Protein AF-A0A1G1WJZ8-F1 (afdb_monomer_lite)

Foldseek 3Di:
DDDPCVVDDLVDDAAAEDQDADPVNCVSCVVSVNNVSYDHDDCVVPVCVVVVDVVCPPPDD

pLDDT: mean 92.67, std 8.34, range [57.25, 98.19]

Radius of gyration: 12.68 Å; chains: 1; bounding box: 28×31×28 Å

Secondary structure (DSSP, 8-state):
---GGGG--TTS---EEES---HHHHHHHHHTT-GGGEEE--TTT-TTHHHHHHHHTTT--

Structure (mmCIF, N/CA/C/O backbone):
data_AF-A0A1G1WJZ8-F1
#
_entry.id   AF-A0A1G1WJZ8-F1
#
loop_
_atom_site.group_PDB
_atom_site.id
_atom_site.type_symbol
_atom_site.label_atom_id
_atom_site.label_alt_id
_atom_site.label_comp_id
_atom_site.label_asym_id
_atom_site.label_entity_id
_atom_site.label_seq_id
_atom_site.pdbx_PDB_ins_code
_atom_site.Cartn_x
_atom_site.Cartn_y
_atom_site.Cartn_z
_atom_site.occupancy
_atom_site.B_iso_or_equiv
_atom_site.auth_seq_id
_atom_site.auth_comp_id
_atom_site.auth_asym_id
_atom_site.auth_atom_id
_atom_site.pdbx_PDB_model_num
ATOM 1 N N . MET A 1 1 ? -4.898 16.174 -11.282 1.00 68.31 1 MET A N 1
ATOM 2 C CA . MET A 1 1 ? -4.422 14.871 -10.779 1.00 68.31 1 MET A CA 1
ATOM 3 C C . MET A 1 1 ? -5.378 14.487 -9.669 1.00 68.31 1 MET A C 1
ATOM 5 O O . MET A 1 1 ? -5.668 15.358 -8.862 1.00 68.31 1 MET A O 1
ATOM 9 N N . THR A 1 2 ? -5.943 13.287 -9.707 1.00 84.31 2 THR A N 1
ATOM 10 C CA . THR A 1 2 ? -6.883 12.797 -8.686 1.00 84.31 2 THR A CA 1
ATOM 11 C C . THR A 1 2 ? -6.121 11.870 -7.756 1.00 84.31 2 THR A C 1
ATOM 13 O O . THR A 1 2 ? -5.267 11.122 -8.242 1.00 84.31 2 THR A O 1
ATOM 16 N N . SER A 1 3 ? -6.382 11.940 -6.453 1.00 93.69 3 SER A N 1
ATOM 17 C CA . SER A 1 3 ? -5.667 11.112 -5.486 1.00 93.69 3 SER A CA 1
ATOM 18 C C . SER A 1 3 ? -6.215 9.689 -5.455 1.00 93.69 3 SER A C 1
ATOM 20 O O . SER A 1 3 ? -7.432 9.503 -5.442 1.00 93.69 3 SER A O 1
ATOM 22 N N . LYS A 1 4 ? -5.348 8.666 -5.390 1.00 95.25 4 LYS A N 1
ATOM 23 C CA . LYS A 1 4 ? -5.810 7.273 -5.233 1.00 95.25 4 LYS A CA 1
ATOM 24 C C . LYS A 1 4 ? -6.481 7.055 -3.871 1.00 95.25 4 LYS A C 1
ATOM 26 O O . LYS A 1 4 ? -7.369 6.211 -3.757 1.00 95.25 4 LYS A O 1
ATOM 31 N N . THR A 1 5 ? -6.118 7.852 -2.862 1.00 96.19 5 THR A N 1
ATOM 32 C CA . THR A 1 5 ? -6.726 7.814 -1.520 1.00 96.19 5 THR A CA 1
ATOM 33 C C . THR A 1 5 ? -8.214 8.157 -1.518 1.00 96.19 5 THR A C 1
ATOM 35 O O . THR A 1 5 ? -8.924 7.696 -0.631 1.00 96.19 5 THR A O 1
ATOM 38 N N . GLU A 1 6 ? -8.722 8.886 -2.519 1.00 95.81 6 GLU A N 1
ATOM 39 C CA . GLU A 1 6 ? -10.154 9.208 -2.639 1.00 95.81 6 GLU A CA 1
ATOM 40 C C . GLU A 1 6 ? -11.029 7.961 -2.854 1.00 95.81 6 GLU A C 1
ATOM 42 O O . GLU A 1 6 ? -12.220 7.983 -2.552 1.00 95.81 6 GLU A O 1
ATOM 47 N N . ALA A 1 7 ? -10.449 6.866 -3.358 1.00 95.25 7 ALA A N 1
ATOM 48 C CA . ALA A 1 7 ? -11.147 5.600 -3.570 1.00 95.25 7 ALA A CA 1
ATOM 49 C C . ALA A 1 7 ? -11.115 4.666 -2.344 1.00 95.25 7 ALA A C 1
ATOM 51 O O . ALA A 1 7 ? -11.720 3.593 -2.378 1.00 95.25 7 ALA A O 1
ATOM 52 N N . ILE A 1 8 ? -10.396 5.034 -1.280 1.00 96.38 8 ILE A N 1
ATOM 53 C CA . ILE A 1 8 ? -10.221 4.196 -0.092 1.00 96.38 8 ILE A CA 1
ATOM 54 C C . ILE A 1 8 ? -11.373 4.436 0.889 1.00 96.38 8 ILE A C 1
ATOM 56 O O . ILE A 1 8 ? -11.603 5.556 1.344 1.00 96.38 8 ILE A O 1
ATOM 60 N N . ASP A 1 9 ? -12.054 3.360 1.286 1.00 97.56 9 ASP A N 1
ATOM 61 C CA . ASP A 1 9 ? -12.932 3.380 2.456 1.00 97.56 9 ASP A CA 1
ATOM 62 C C . ASP A 1 9 ? -12.098 3.286 3.744 1.00 97.56 9 ASP A C 1
ATOM 64 O O . ASP A 1 9 ? -11.720 2.203 4.190 1.00 97.56 9 ASP A O 1
ATOM 68 N N . PHE A 1 10 ? -11.832 4.436 4.365 1.00 96.94 10 PHE A N 1
ATOM 69 C CA . PHE A 1 10 ? -11.096 4.519 5.630 1.00 96.94 10 PHE A CA 1
ATOM 70 C C . PHE A 1 10 ? -11.872 3.994 6.849 1.00 96.94 10 PHE A C 1
ATOM 72 O O . PHE A 1 10 ? -11.289 3.884 7.929 1.00 96.94 10 PHE A O 1
ATOM 79 N N . SER A 1 11 ? -13.166 3.678 6.714 1.00 96.44 11 SER A N 1
ATOM 80 C CA . SER A 1 11 ? -13.975 3.135 7.814 1.00 96.44 11 SER A CA 1
ATOM 81 C C . SER A 1 11 ? -13.835 1.618 7.989 1.00 96.44 11 SER A C 1
ATOM 83 O O . SER A 1 11 ? -14.181 1.089 9.047 1.00 96.44 11 SER A O 1
ATOM 85 N N . SER A 1 12 ? -13.270 0.932 6.994 1.00 95.25 12 SER A 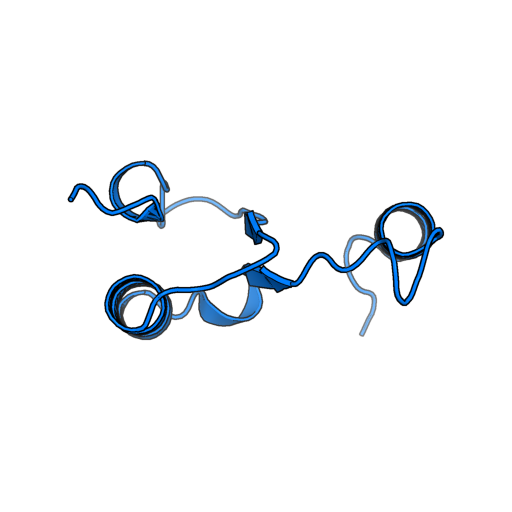N 1
ATOM 86 C CA . SER A 1 12 ? -13.082 -0.520 6.977 1.00 95.25 12 SER A CA 1
ATOM 87 C C . SER A 1 12 ? -11.590 -0.894 6.979 1.00 95.25 12 SER A C 1
ATOM 89 O O . SER A 1 12 ? -10.765 -0.140 6.466 1.00 95.25 12 SER A O 1
ATOM 91 N N . PRO A 1 13 ? -11.185 -2.057 7.530 1.00 92.69 13 PRO A N 1
ATOM 92 C CA . PRO A 1 13 ? -9.808 -2.535 7.400 1.00 92.69 13 PRO A CA 1
ATOM 93 C C . PRO A 1 13 ? -9.411 -2.734 5.931 1.00 92.69 13 PRO A C 1
ATOM 95 O O . PRO A 1 13 ? -10.153 -3.350 5.168 1.00 92.69 13 PRO A O 1
ATOM 98 N N . PHE A 1 14 ? -8.217 -2.276 5.550 1.00 94.69 14 PHE A N 1
ATOM 99 C CA . PHE A 1 14 ? -7.694 -2.426 4.190 1.00 94.69 14 PHE A CA 1
ATOM 100 C C . PHE A 1 14 ? -6.173 -2.610 4.173 1.00 94.69 14 PHE A C 1
ATOM 102 O O . PHE A 1 14 ? -5.478 -2.265 5.130 1.00 94.69 14 PHE A O 1
ATOM 109 N N . LEU A 1 15 ? -5.667 -3.124 3.052 1.00 94.19 15 LEU A N 1
ATOM 110 C CA . LEU A 1 15 ? -4.264 -3.037 2.655 1.00 94.19 15 LEU A CA 1
ATOM 111 C C . LEU A 1 15 ? -4.197 -2.273 1.336 1.00 94.19 15 LEU A C 1
ATOM 113 O O . LEU A 1 15 ? -4.999 -2.532 0.438 1.00 94.19 15 LEU A O 1
ATOM 117 N N . TRP A 1 16 ? -3.241 -1.359 1.215 1.00 95.31 16 TRP A N 1
ATOM 118 C CA . TRP A 1 16 ? -2.987 -0.624 -0.017 1.00 95.31 16 TRP A CA 1
ATOM 119 C C . TRP A 1 16 ? -1.587 -0.942 -0.529 1.00 95.31 16 TRP A C 1
ATOM 121 O O . TRP A 1 16 ? -0.591 -0.525 0.052 1.00 95.31 16 TRP A O 1
ATOM 131 N N . PHE A 1 17 ? -1.529 -1.692 -1.623 1.00 94.75 17 PHE A N 1
ATOM 132 C CA . PHE A 1 17 ? -0.294 -2.034 -2.314 1.00 94.75 17 PHE A CA 1
ATOM 133 C C . PHE A 1 17 ? 0.012 -0.979 -3.374 1.00 94.75 17 PHE A C 1
ATOM 135 O O . PHE A 1 17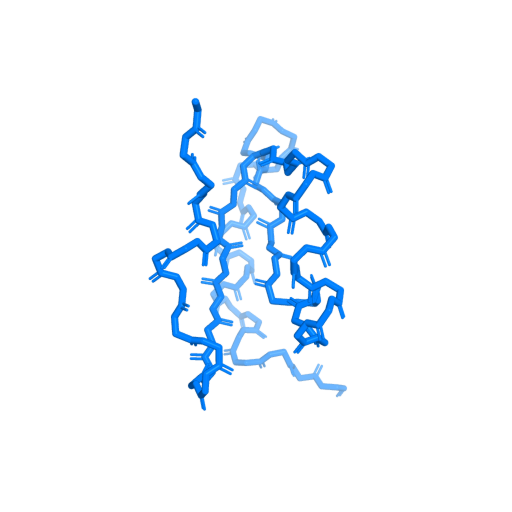 ? -0.806 -0.766 -4.268 1.00 94.75 17 PHE A O 1
ATOM 142 N N . ASP A 1 18 ? 1.176 -0.345 -3.281 1.00 95.31 18 ASP A N 1
ATOM 143 C CA . ASP A 1 18 ? 1.646 0.621 -4.276 1.00 95.31 18 ASP A CA 1
ATOM 144 C C . ASP A 1 18 ? 3.175 0.623 -4.321 1.00 95.31 18 ASP A C 1
ATOM 146 O O . ASP A 1 18 ? 3.822 0.401 -3.298 1.00 95.31 18 ASP A O 1
ATOM 150 N N . ASP A 1 19 ? 3.765 0.874 -5.481 1.00 94.75 19 ASP A N 1
ATOM 151 C CA . ASP A 1 19 ? 5.221 1.011 -5.630 1.00 94.75 19 ASP A CA 1
ATOM 152 C C . ASP A 1 19 ? 5.705 2.419 -5.256 1.00 94.75 19 ASP A C 1
ATOM 154 O O . ASP A 1 19 ? 6.869 2.618 -4.899 1.00 94.75 19 ASP A O 1
ATOM 158 N N . TYR A 1 20 ? 4.796 3.393 -5.273 1.00 94.81 20 TYR A N 1
ATOM 159 C CA . TYR A 1 20 ? 5.088 4.779 -4.959 1.00 94.81 20 TYR A CA 1
ATOM 160 C C . TYR A 1 20 ? 3.931 5.457 -4.218 1.00 94.81 20 TYR A C 1
ATOM 162 O O . TYR A 1 20 ? 2.761 5.241 -4.526 1.00 94.81 20 TYR A O 1
ATOM 170 N N . LEU A 1 21 ? 4.272 6.317 -3.255 1.00 95.44 21 LEU A N 1
ATOM 171 C CA . LEU A 1 21 ? 3.324 7.104 -2.467 1.00 95.44 21 LEU A CA 1
ATOM 172 C C . LEU A 1 21 ? 3.634 8.588 -2.650 1.00 95.44 21 LEU A C 1
ATOM 174 O O . LEU A 1 21 ? 4.694 9.052 -2.221 1.00 95.44 21 LEU A O 1
ATOM 178 N N . PHE A 1 22 ? 2.720 9.331 -3.275 1.00 96.19 22 PHE A N 1
ATOM 179 C CA . PHE A 1 22 ? 2.875 10.780 -3.404 1.00 96.19 22 PHE A CA 1
ATOM 180 C C . PHE A 1 22 ? 2.717 11.477 -2.044 1.00 96.19 22 PHE A C 1
ATOM 182 O O . PHE A 1 22 ? 2.030 10.983 -1.150 1.00 96.19 22 PHE A O 1
ATOM 189 N N . ASP A 1 23 ? 3.300 12.670 -1.888 1.00 96.75 23 ASP A N 1
ATOM 190 C CA . ASP A 1 23 ? 3.255 13.406 -0.615 1.00 96.75 23 ASP A CA 1
ATOM 191 C C . ASP A 1 23 ? 1.820 13.703 -0.148 1.00 96.75 23 ASP A C 1
ATOM 193 O O . ASP A 1 23 ? 1.496 13.494 1.019 1.00 96.75 23 ASP A O 1
ATOM 197 N N . PHE A 1 24 ? 0.928 14.101 -1.061 1.00 96.38 24 PHE A N 1
ATOM 198 C CA . PHE A 1 24 ? -0.475 14.367 -0.723 1.00 96.38 24 PHE A CA 1
ATOM 199 C C . PHE A 1 24 ? -1.239 13.090 -0.320 1.00 96.38 24 PHE A C 1
ATOM 201 O O . PHE A 1 24 ? -2.080 13.126 0.573 1.00 96.38 24 PHE A O 1
ATOM 208 N N . GLU A 1 25 ? -0.909 11.937 -0.911 1.00 97.50 25 GLU A N 1
ATOM 209 C CA . GLU A 1 25 ? -1.476 10.643 -0.511 1.00 97.50 25 GLU A CA 1
ATOM 210 C C . GLU A 1 25 ? -0.976 10.224 0.875 1.00 97.50 25 GLU A C 1
ATOM 212 O O . GLU A 1 25 ? -1.737 9.721 1.704 1.00 97.50 25 GLU A O 1
ATOM 217 N N . LYS A 1 26 ? 0.309 10.465 1.153 1.00 97.44 26 LYS A N 1
ATOM 218 C CA . LYS A 1 26 ? 0.909 10.224 2.465 1.00 97.44 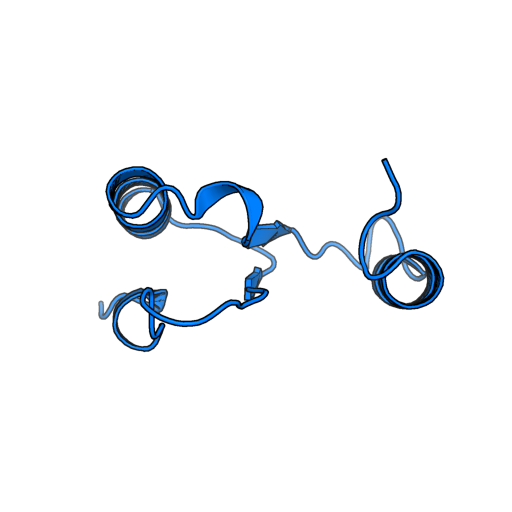26 LYS A CA 1
ATOM 219 C C . LYS A 1 26 ? 0.246 11.072 3.546 1.00 97.44 26 LYS A C 1
ATOM 221 O O . LYS A 1 26 ? -0.043 10.554 4.626 1.00 97.44 26 LYS A O 1
ATOM 226 N N . GLU A 1 27 ? -0.001 12.349 3.270 1.00 97.75 27 GLU A N 1
ATOM 227 C CA . GLU A 1 27 ? -0.722 13.250 4.173 1.00 97.75 27 GLU A CA 1
ATOM 228 C C . GLU A 1 27 ? -2.143 12.744 4.459 1.00 97.75 27 GLU A C 1
ATOM 230 O O . GLU A 1 27 ? -2.545 12.683 5.625 1.00 97.75 27 GLU A O 1
ATOM 235 N N . ASP A 1 28 ? -2.869 12.288 3.436 1.00 97.31 28 ASP A N 1
ATOM 236 C CA . ASP A 1 28 ? -4.200 11.693 3.592 1.00 97.31 28 ASP A CA 1
ATOM 237 C C . ASP A 1 28 ? -4.182 10.420 4.449 1.00 97.31 28 ASP A C 1
ATOM 239 O 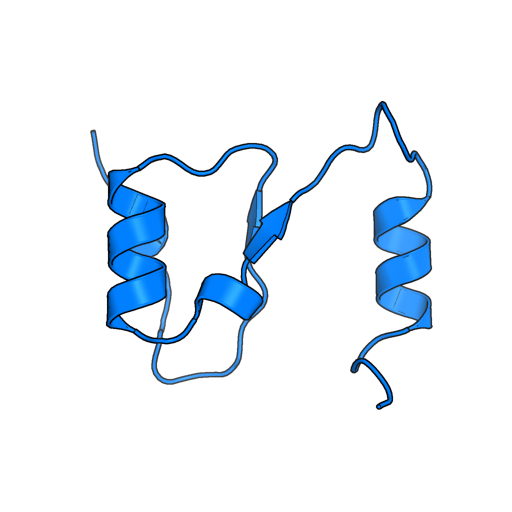O . ASP A 1 28 ? -5.019 10.261 5.344 1.00 97.31 28 ASP A O 1
ATOM 243 N N . LEU A 1 29 ? -3.217 9.519 4.238 1.00 97.94 29 LEU A N 1
ATOM 244 C CA . LEU A 1 29 ? -3.066 8.323 5.072 1.00 97.94 29 LEU A CA 1
ATOM 245 C C . LEU A 1 29 ? -2.756 8.668 6.529 1.00 97.94 29 LEU A C 1
ATOM 247 O O . LEU A 1 29 ? -3.298 8.037 7.439 1.00 97.94 29 LEU A O 1
ATOM 251 N N . ILE A 1 30 ? -1.894 9.659 6.770 1.00 98.19 30 ILE A N 1
ATOM 252 C CA . ILE A 1 30 ? -1.558 10.127 8.122 1.00 98.19 30 ILE A CA 1
ATOM 253 C C . ILE A 1 30 ? -2.795 10.719 8.798 1.00 98.19 30 ILE A C 1
ATOM 255 O O . ILE A 1 30 ? -3.082 10.372 9.945 1.00 98.19 30 ILE A O 1
ATOM 259 N N . LYS A 1 31 ? -3.560 11.550 8.082 1.00 98.06 31 LYS A N 1
ATOM 260 C CA . LYS A 1 31 ? -4.798 12.170 8.576 1.00 98.06 31 LYS A CA 1
ATOM 261 C C . LYS A 1 31 ? -5.823 11.138 9.054 1.00 98.06 31 LYS A C 1
ATOM 263 O O . LYS A 1 31 ? -6.519 11.393 10.034 1.00 98.06 31 LYS A O 1
ATOM 268 N N . HIS A 1 32 ? -5.887 9.975 8.407 1.00 97.62 32 HIS A N 1
ATOM 269 C CA . HIS A 1 32 ? -6.785 8.877 8.780 1.00 97.62 32 HIS A CA 1
ATOM 270 C C . HIS A 1 32 ? -6.128 7.811 9.679 1.00 97.62 32 HIS A C 1
ATOM 272 O O . HIS A 1 32 ? -6.752 6.797 9.983 1.00 97.62 32 HIS A O 1
ATOM 278 N N . GLY A 1 33 ? -4.874 7.998 10.112 1.00 97.19 33 GLY A N 1
ATOM 279 C CA . GLY A 1 33 ? -4.152 7.021 10.941 1.00 97.19 33 GLY A CA 1
ATOM 280 C C . GLY A 1 33 ? -3.860 5.689 10.233 1.00 97.19 33 GLY A C 1
ATOM 281 O O . GLY A 1 33 ? -3.638 4.669 10.888 1.00 97.19 33 GLY A O 1
ATOM 282 N N . ALA A 1 34 ? -3.856 5.691 8.901 1.00 97.44 34 ALA A N 1
ATOM 283 C CA . ALA A 1 34 ? -3.814 4.506 8.052 1.00 97.44 34 ALA A CA 1
ATOM 284 C C . ALA A 1 34 ? -2.473 4.315 7.323 1.00 97.44 34 ALA A C 1
ATOM 286 O O . ALA A 1 34 ? -2.369 3.462 6.449 1.00 97.44 34 ALA A O 1
ATOM 287 N N . LEU A 1 35 ? -1.419 5.061 7.684 1.00 97.31 35 LEU A N 1
ATOM 288 C CA . LEU A 1 35 ? -0.105 4.936 7.032 1.00 97.31 35 LEU A CA 1
ATOM 289 C C . LEU A 1 35 ? 0.452 3.502 7.085 1.00 97.31 35 LEU A C 1
ATOM 291 O O . LEU A 1 35 ? 1.062 3.044 6.129 1.00 97.31 35 LEU A O 1
ATOM 295 N N . LYS A 1 36 ? 0.184 2.766 8.170 1.00 94.44 36 LYS A N 1
ATOM 296 C CA . LYS A 1 36 ? 0.578 1.353 8.327 1.00 94.44 36 LYS A CA 1
ATOM 297 C C . LYS A 1 36 ? -0.135 0.393 7.363 1.00 94.44 36 LYS A C 1
ATOM 299 O O . LYS A 1 36 ? 0.270 -0.759 7.256 1.00 94.44 36 LYS A O 1
ATOM 304 N N . ASN A 1 37 ? -1.224 0.834 6.735 1.00 95.00 37 ASN A N 1
ATOM 305 C CA . ASN A 1 37 ? -1.993 0.039 5.784 1.00 95.00 37 ASN A CA 1
ATOM 306 C C . ASN A 1 37 ? -1.373 0.106 4.380 1.00 95.00 37 ASN A C 1
ATOM 308 O O . ASN A 1 37 ? -1.704 -0.732 3.542 1.00 95.00 37 ASN A O 1
ATOM 312 N N . TRP A 1 38 ? -0.491 1.080 4.120 1.00 96.06 38 TRP A N 1
ATOM 313 C CA . TRP A 1 38 ? 0.274 1.147 2.882 1.00 96.06 38 TRP A CA 1
ATOM 314 C C . TRP A 1 38 ? 1.444 0.163 2.918 1.00 96.06 38 TRP A C 1
ATOM 316 O O . TRP A 1 38 ? 2.253 0.152 3.847 1.00 96.06 38 TRP A O 1
ATOM 326 N N . VAL A 1 39 ? 1.519 -0.668 1.887 1.00 94.12 39 VAL A N 1
ATOM 327 C CA . VAL A 1 39 ? 2.558 -1.666 1.672 1.00 94.12 39 VAL A CA 1
ATOM 328 C C . VAL A 1 39 ? 3.304 -1.274 0.407 1.00 94.12 39 VAL A C 1
ATOM 330 O O . VAL A 1 39 ? 2.767 -1.405 -0.694 1.00 94.12 39 VAL A O 1
ATOM 333 N N . ILE A 1 40 ? 4.546 -0.813 0.569 1.00 95.12 40 ILE A N 1
ATOM 334 C CA . ILE A 1 40 ? 5.421 -0.524 -0.567 1.00 95.12 40 ILE A CA 1
ATOM 335 C C . ILE A 1 40 ? 5.730 -1.814 -1.329 1.00 95.12 40 ILE A C 1
ATOM 337 O O . ILE A 1 40 ? 6.186 -2.787 -0.725 1.00 95.12 40 ILE A O 1
ATOM 341 N N . VAL A 1 41 ? 5.486 -1.836 -2.636 1.00 94.94 41 VAL A N 1
ATOM 342 C CA . VAL A 1 41 ? 5.747 -2.998 -3.493 1.00 94.94 41 VAL A CA 1
ATOM 343 C C . VAL A 1 41 ? 7.002 -2.768 -4.324 1.00 94.94 41 VAL A C 1
ATOM 345 O O . VAL A 1 41 ? 7.026 -1.907 -5.194 1.00 94.94 41 VAL A O 1
ATOM 348 N N . ASP A 1 42 ? 8.023 -3.594 -4.099 1.00 95.94 42 ASP A N 1
ATOM 349 C CA . ASP A 1 42 ? 9.227 -3.644 -4.929 1.00 95.94 42 ASP A CA 1
ATOM 350 C C . ASP A 1 42 ? 9.594 -5.100 -5.233 1.00 95.94 42 ASP A C 1
ATOM 352 O O . ASP A 1 42 ? 10.390 -5.751 -4.548 1.00 95.94 42 ASP A O 1
ATOM 356 N N . LEU A 1 43 ? 8.996 -5.619 -6.305 1.00 94.81 43 LEU A N 1
ATOM 357 C CA . LEU A 1 43 ? 9.244 -6.984 -6.772 1.00 94.81 43 LEU A CA 1
ATOM 358 C C . LEU A 1 43 ? 10.594 -7.130 -7.478 1.00 94.81 43 LEU A C 1
ATOM 360 O O . LEU A 1 43 ? 11.032 -8.255 -7.717 1.00 94.81 43 LEU A O 1
ATOM 364 N N . SER A 1 44 ? 11.251 -6.017 -7.817 1.00 96.19 4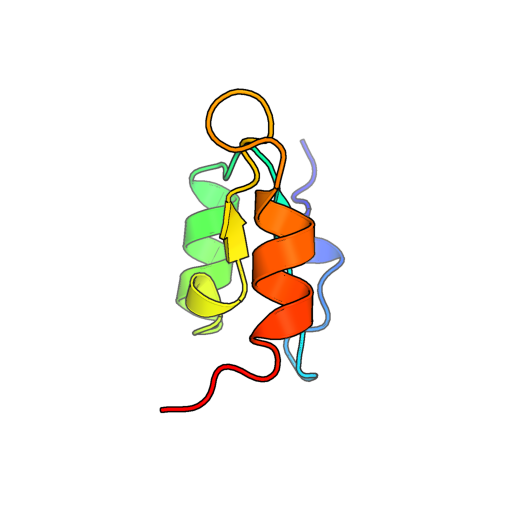4 SER A N 1
ATOM 365 C CA . SER A 1 44 ? 12.592 -6.048 -8.392 1.00 96.19 44 SER A CA 1
ATOM 366 C C . SER A 1 44 ? 13.639 -6.322 -7.313 1.00 96.19 44 SER A C 1
ATOM 368 O O . SER A 1 44 ? 14.519 -7.159 -7.515 1.00 96.19 44 SER A O 1
ATOM 370 N N . ALA A 1 45 ? 13.495 -5.694 -6.141 1.00 96.44 45 ALA A N 1
ATOM 371 C CA . ALA A 1 45 ? 14.344 -5.934 -4.980 1.00 96.44 45 ALA A CA 1
ATOM 372 C C . ALA A 1 45 ? 13.977 -7.229 -4.240 1.00 96.44 45 ALA A C 1
ATOM 374 O O . ALA A 1 45 ? 14.869 -7.939 -3.771 1.00 96.44 45 ALA A O 1
ATOM 375 N N . ASN A 1 46 ? 12.684 -7.564 -4.141 1.00 96.00 46 ASN A N 1
ATOM 376 C CA . ASN A 1 46 ? 12.219 -8.814 -3.540 1.00 96.00 46 ASN A CA 1
ATOM 377 C C . ASN A 1 46 ? 11.106 -9.482 -4.376 1.00 96.00 46 ASN A C 1
ATOM 379 O O . ASN A 1 46 ? 9.917 -9.267 -4.121 1.00 96.00 46 ASN A O 1
ATOM 383 N N . PRO A 1 47 ? 11.462 -10.393 -5.301 1.00 96.81 47 PRO A N 1
ATOM 384 C CA . PRO A 1 47 ? 10.491 -11.123 -6.121 1.00 96.81 47 PRO A CA 1
ATOM 385 C C . PRO A 1 47 ? 9.474 -11.959 -5.328 1.00 96.81 47 PRO A C 1
ATOM 387 O O . PRO A 1 47 ? 8.413 -12.291 -5.853 1.00 96.81 47 PRO A O 1
ATOM 390 N N . ASN A 1 48 ? 9.776 -12.312 -4.072 1.00 96.69 48 ASN A N 1
ATOM 391 C CA . ASN A 1 48 ? 8.895 -13.107 -3.215 1.00 96.69 48 ASN A CA 1
ATOM 392 C C . ASN A 1 48 ? 8.072 -12.260 -2.231 1.00 96.69 48 ASN A C 1
ATOM 394 O O . ASN A 1 48 ? 7.309 -12.832 -1.457 1.00 96.69 48 ASN A O 1
ATOM 398 N N . GLN A 1 49 ? 8.154 -10.925 -2.272 1.00 94.75 49 GLN A N 1
ATOM 399 C CA . GLN A 1 49 ? 7.540 -10.035 -1.276 1.00 94.75 49 GLN A CA 1
ATOM 400 C C . GLN A 1 49 ? 6.055 -10.333 -1.017 1.00 94.75 49 GLN A C 1
ATOM 402 O O . GLN A 1 49 ? 5.631 -10.439 0.132 1.00 94.75 49 GLN A O 1
ATOM 407 N N . LEU A 1 50 ? 5.259 -10.506 -2.077 1.00 92.31 50 LEU A N 1
ATOM 408 C CA . LEU A 1 50 ? 3.827 -10.798 -1.937 1.00 92.31 50 LEU A CA 1
ATOM 409 C C . LEU A 1 50 ? 3.580 -12.197 -1.363 1.00 92.31 50 LEU A C 1
ATOM 411 O O . LEU A 1 50 ? 2.659 -12.386 -0.571 1.00 92.31 50 LEU A O 1
ATOM 415 N N . ARG A 1 51 ? 4.419 -13.175 -1.724 1.00 94.25 51 ARG A N 1
ATOM 416 C CA . ARG A 1 51 ? 4.350 -14.532 -1.171 1.00 94.25 51 ARG A CA 1
ATOM 417 C C . ARG A 1 51 ? 4.659 -14.521 0.325 1.00 94.25 51 ARG A C 1
ATOM 419 O O . ARG A 1 51 ? 3.928 -15.133 1.099 1.00 94.25 51 ARG A O 1
ATOM 426 N N . ASP A 1 52 ? 5.707 -13.810 0.725 1.00 92.50 52 ASP A N 1
ATOM 427 C CA . ASP A 1 52 ? 6.103 -13.670 2.126 1.00 92.50 52 ASP A CA 1
ATOM 428 C C . ASP A 1 52 ? 5.027 -12.935 2.930 1.00 92.50 52 ASP A C 1
ATOM 430 O O . ASP A 1 52 ? 4.720 -13.331 4.054 1.00 92.50 52 ASP A O 1
ATOM 434 N N . LEU A 1 53 ? 4.393 -11.917 2.343 1.00 90.44 53 LEU A N 1
ATOM 435 C CA . LEU A 1 53 ? 3.286 -11.201 2.969 1.00 90.44 53 LEU A CA 1
ATOM 436 C C . LEU A 1 53 ? 2.077 -12.112 3.212 1.00 90.44 53 LEU A C 1
ATOM 438 O O . LEU A 1 53 ? 1.572 -12.146 4.330 1.00 90.44 53 LEU A O 1
ATOM 442 N N . ILE A 1 54 ? 1.646 -12.892 2.213 1.00 89.44 54 ILE A N 1
ATOM 443 C CA . ILE A 1 54 ? 0.516 -13.831 2.355 1.00 89.44 54 ILE A CA 1
ATOM 444 C C . ILE A 1 54 ? 0.795 -14.866 3.449 1.00 89.44 54 ILE A C 1
ATOM 446 O O . ILE A 1 54 ? -0.085 -15.162 4.254 1.00 89.44 54 ILE A O 1
ATOM 450 N N . ASN A 1 55 ? 2.022 -15.387 3.52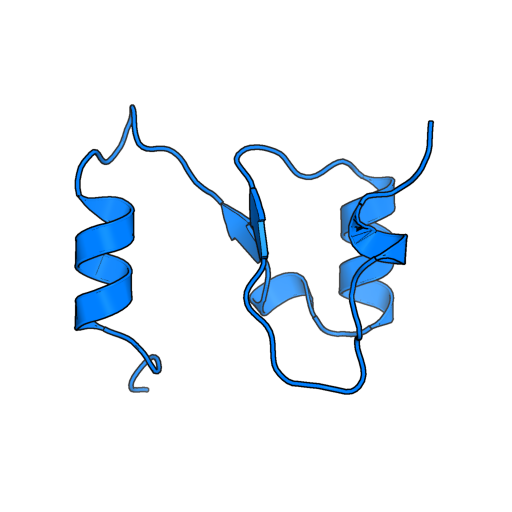0 1.00 91.38 55 ASN A N 1
ATOM 451 C CA . ASN A 1 55 ? 2.395 -16.388 4.523 1.00 91.38 55 ASN A CA 1
ATOM 452 C C . ASN A 1 55 ? 2.394 -15.840 5.959 1.00 91.38 55 ASN A C 1
ATOM 454 O O . ASN A 1 55 ? 2.272 -16.615 6.907 1.00 91.38 55 ASN A O 1
ATOM 458 N N . ASN A 1 56 ? 2.532 -14.523 6.122 1.00 85.88 56 ASN A N 1
ATOM 459 C CA . ASN A 1 56 ? 2.620 -13.859 7.420 1.00 85.88 56 ASN A CA 1
ATOM 460 C C . ASN A 1 56 ? 1.363 -13.049 7.779 1.00 85.88 56 ASN A C 1
ATOM 462 O O . ASN A 1 56 ? 1.353 -12.405 8.825 1.00 85.88 56 ASN A O 1
ATOM 466 N N . TYR A 1 57 ? 0.312 -13.070 6.950 1.00 84.00 57 TYR A N 1
ATOM 467 C CA . TYR A 1 57 ? -0.917 -12.309 7.183 1.00 84.00 57 TYR A CA 1
ATOM 468 C C . TYR A 1 57 ? -2.002 -13.135 7.922 1.00 84.00 57 TYR A C 1
ATOM 470 O O . TYR A 1 57 ? -2.214 -14.300 7.581 1.00 84.00 57 TYR A O 1
ATOM 478 N N . PRO A 1 58 ? -2.750 -12.554 8.887 1.00 78.38 58 PRO A N 1
ATOM 479 C CA . PRO A 1 58 ? -2.524 -11.237 9.478 1.00 78.38 58 PRO A CA 1
ATOM 480 C C . PRO A 1 58 ? -1.222 -11.239 10.282 1.00 78.38 58 PRO A C 1
ATOM 482 O O . PRO A 1 58 ? -0.887 -12.247 10.904 1.00 78.38 58 PRO A O 1
ATOM 485 N N . PHE A 1 59 ? -0.503 -10.113 10.255 1.00 71.12 59 PHE A N 1
ATOM 486 C CA . PHE A 1 59 ? 0.790 -9.971 10.923 1.00 71.12 59 PHE A CA 1
ATOM 487 C C . PHE A 1 59 ? 0.673 -10.403 12.389 1.00 71.12 59 PHE A C 1
ATOM 489 O O . PHE A 1 59 ? -0.032 -9.765 13.174 1.00 71.12 59 PHE A O 1
ATOM 496 N N . LYS A 1 60 ? 1.320 -11.518 12.747 1.00 62.25 60 LYS A N 1
ATOM 497 C CA . LYS A 1 60 ? 1.391 -11.974 14.137 1.00 62.25 60 LYS A CA 1
ATOM 498 C C . LYS A 1 60 ? 2.427 -11.117 14.865 1.00 62.25 60 LYS A C 1
ATOM 500 O O . LYS A 1 60 ? 3.556 -11.005 14.397 1.00 62.25 60 LYS A O 1
ATOM 505 N N . SER A 1 61 ? 1.993 -10.491 15.958 1.00 57.25 61 SER A N 1
ATOM 506 C CA . SER A 1 61 ? 2.818 -9.732 16.910 1.00 57.25 61 SER A CA 1
ATOM 507 C C . SER A 1 61 ? 3.857 -10.600 17.603 1.00 57.25 61 SER A C 1
ATOM 509 O O . SER A 1 61 ? 3.475 -11.743 17.949 1.00 57.25 61 SER A O 1
#

Organism: NCBI:txid1802598

Sequence (61 aa):
MTSKTEAIDFSSPFLWFDDYLFDFEKEDLIKHGALKNWVIVDLSANPNQLRDLINNYPFKS